Protein AF-A0A2N1N0W6-F1 (afdb_monomer_lite)

Radius of gyration: 19.85 Å; chains: 1; bounding box: 40×42×64 Å

Organism: NCBI:txid588596

pLDDT: mean 80.45, std 14.43, range [32.88, 96.75]

Structure (mmCIF, N/CA/C/O backbone):
data_AF-A0A2N1N0W6-F1
#
_entry.id   AF-A0A2N1N0W6-F1
#
loop_
_atom_site.group_PDB
_atom_site.id
_atom_site.type_symbol
_atom_site.label_atom_id
_atom_site.label_alt_id
_atom_site.label_comp_id
_atom_site.label_asym_id
_atom_site.label_entity_id
_atom_site.label_seq_id
_atom_site.pdbx_PDB_ins_code
_atom_site.Cartn_x
_atom_site.Cartn_y
_atom_site.Cartn_z
_atom_site.occupancy
_atom_site.B_iso_or_equiv
_atom_site.auth_seq_id
_atom_site.auth_comp_id
_atom_site.auth_asym_id
_atom_site.auth_atom_id
_atom_site.pdbx_PDB_model_num
ATOM 1 N N . MET A 1 1 ? -9.346 -21.758 -44.442 1.00 39.19 1 MET A N 1
ATOM 2 C CA . MET A 1 1 ? -9.608 -22.822 -43.451 1.00 39.19 1 MET A CA 1
ATOM 3 C C . MET A 1 1 ? -9.837 -22.126 -42.113 1.00 39.19 1 MET A C 1
ATOM 5 O O . MET A 1 1 ? -8.904 -21.460 -41.673 1.00 39.19 1 MET A O 1
ATOM 9 N N . PRO A 1 2 ? -11.051 -22.112 -41.534 1.00 54.34 2 PRO A N 1
ATOM 10 C CA . PRO A 1 2 ? -11.282 -21.396 -40.286 1.00 54.34 2 PRO A CA 1
ATOM 11 C C . PRO A 1 2 ? -10.661 -22.195 -39.141 1.00 54.34 2 PRO A C 1
ATOM 13 O O . PRO A 1 2 ? -10.870 -23.399 -39.038 1.00 54.34 2 PRO A O 1
ATOM 16 N N . ILE A 1 3 ? -9.868 -21.525 -38.313 1.00 55.53 3 ILE A N 1
ATOM 17 C CA . ILE A 1 3 ? -9.318 -22.088 -37.082 1.00 55.53 3 ILE A CA 1
ATOM 18 C C . ILE A 1 3 ? -10.501 -22.264 -36.125 1.00 55.53 3 ILE A C 1
ATOM 20 O O . ILE A 1 3 ? -11.035 -21.275 -35.615 1.00 55.53 3 ILE A O 1
ATOM 24 N N . GLU A 1 4 ? -10.947 -23.503 -35.921 1.00 60.06 4 GLU A N 1
ATOM 25 C CA . GLU A 1 4 ? -11.900 -23.837 -34.863 1.00 60.06 4 GLU A CA 1
ATOM 26 C C . GLU A 1 4 ? -11.292 -23.403 -33.524 1.00 60.06 4 GLU A C 1
ATOM 28 O O . GLU A 1 4 ? -10.304 -23.963 -33.046 1.00 60.06 4 GLU A O 1
ATOM 33 N N . HIS A 1 5 ? -11.836 -22.337 -32.938 1.00 65.62 5 HIS A N 1
ATOM 34 C CA . HIS A 1 5 ? -11.434 -21.896 -31.612 1.00 65.62 5 HIS A CA 1
ATOM 35 C C . HIS A 1 5 ? -11.936 -22.940 -30.617 1.00 65.62 5 HIS A C 1
ATOM 37 O O . HIS A 1 5 ? -13.136 -23.193 -30.546 1.00 65.62 5 HIS A O 1
ATOM 43 N N . ASN A 1 6 ? -11.018 -23.557 -29.868 1.00 83.56 6 ASN A N 1
ATOM 44 C CA . ASN A 1 6 ? -11.335 -24.559 -28.855 1.00 83.56 6 ASN A CA 1
ATOM 45 C C . ASN A 1 6 ? -12.448 -24.025 -27.919 1.00 83.56 6 ASN A C 1
ATOM 47 O O . ASN A 1 6 ? -12.192 -23.073 -27.172 1.00 83.56 6 ASN A O 1
ATOM 51 N N . PRO A 1 7 ? -13.661 -24.614 -27.923 1.00 84.25 7 PRO A N 1
ATOM 52 C CA . PRO A 1 7 ? -14.797 -24.102 -27.154 1.00 84.25 7 PRO A CA 1
ATOM 53 C C . PRO A 1 7 ? -14.517 -24.001 -25.651 1.00 84.25 7 PRO A C 1
ATOM 55 O O . PRO A 1 7 ? -15.026 -23.101 -24.988 1.00 84.25 7 PRO A O 1
ATOM 58 N N . ILE A 1 8 ? -13.654 -24.871 -25.113 1.00 86.69 8 ILE A N 1
ATOM 59 C CA . ILE A 1 8 ? -13.237 -24.845 -23.704 1.00 86.69 8 ILE A CA 1
ATOM 60 C C . ILE A 1 8 ? -12.408 -23.591 -23.415 1.00 86.69 8 ILE A C 1
ATOM 62 O O . ILE A 1 8 ? -12.629 -22.930 -22.401 1.00 86.69 8 ILE A O 1
ATOM 66 N N . LEU A 1 9 ? -11.481 -23.232 -24.309 1.00 85.94 9 LEU A N 1
ATOM 67 C CA . LEU A 1 9 ? -10.688 -22.008 -24.162 1.00 85.94 9 LEU A CA 1
ATOM 68 C C . LEU A 1 9 ? -11.567 -20.760 -24.263 1.00 85.94 9 LEU A C 1
ATOM 70 O O . LEU A 1 9 ? -11.357 -19.809 -23.514 1.00 85.94 9 LEU A O 1
ATOM 74 N N . MET A 1 10 ? -12.578 -20.783 -25.133 1.00 89.12 10 MET A N 1
ATOM 75 C CA . MET A 1 10 ? -13.545 -19.693 -25.249 1.00 89.12 10 MET A CA 1
ATOM 76 C C . MET A 1 10 ? -14.379 -19.536 -23.969 1.00 89.12 10 MET A C 1
ATOM 78 O O . MET A 1 10 ? -14.466 -18.435 -23.429 1.00 89.12 10 MET A O 1
ATOM 82 N N . ILE A 1 11 ? -14.941 -20.629 -23.443 1.00 90.12 11 ILE A N 1
ATOM 83 C CA . ILE A 1 11 ? -15.712 -20.617 -22.188 1.00 90.12 11 ILE A CA 1
ATOM 84 C C . ILE A 1 11 ? -14.843 -20.130 -21.026 1.00 90.12 11 ILE A C 1
ATOM 86 O O . ILE A 1 11 ? -15.290 -19.297 -20.237 1.00 90.12 11 ILE A O 1
ATOM 90 N N . LYS A 1 12 ? -13.595 -20.607 -20.939 1.00 87.69 12 LYS A N 1
ATOM 91 C CA . LYS A 1 12 ? -12.638 -20.145 -19.931 1.00 87.69 12 LYS A CA 1
ATOM 92 C C . LYS A 1 12 ? -12.400 -18.638 -20.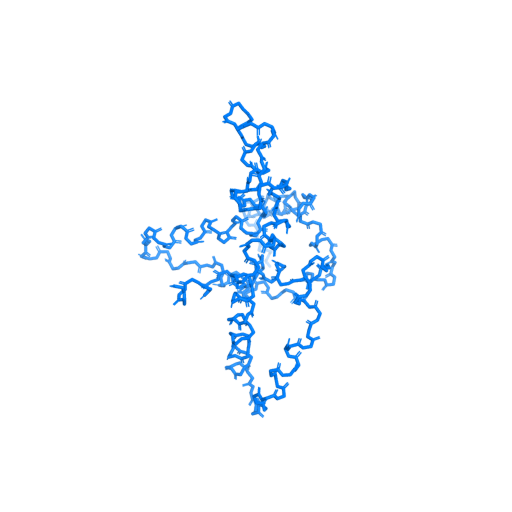045 1.00 87.69 12 LYS A C 1
ATOM 94 O O . LYS A 1 12 ? -12.538 -17.942 -19.049 1.00 87.69 12 LYS A O 1
ATOM 99 N N . GLY A 1 13 ? -12.129 -18.130 -21.248 1.00 85.94 13 GLY A N 1
ATOM 100 C CA . GLY A 1 13 ? -11.916 -16.698 -21.471 1.00 85.94 13 GLY A CA 1
ATOM 101 C C . GLY A 1 13 ? -13.120 -15.840 -21.071 1.00 85.94 13 GLY A C 1
ATOM 102 O O . GLY A 1 13 ? -12.945 -14.793 -20.455 1.00 85.94 13 GLY A O 1
ATOM 103 N N . ILE A 1 14 ? -14.343 -16.308 -21.347 1.00 89.38 14 ILE A N 1
ATOM 104 C CA . ILE A 1 14 ? -15.573 -15.630 -20.907 1.00 89.38 14 ILE A CA 1
ATOM 105 C C . ILE A 1 14 ? -15.656 -15.599 -19.376 1.00 89.38 14 ILE A C 1
ATOM 107 O O . ILE A 1 14 ? -15.970 -14.558 -18.802 1.00 89.38 14 ILE A O 1
ATOM 111 N N . LYS A 1 15 ? -15.363 -16.718 -18.704 1.00 89.50 15 LYS A N 1
ATOM 112 C CA . LYS A 1 15 ? -15.387 -16.790 -17.237 1.00 89.50 15 LYS A CA 1
ATOM 113 C C . LYS A 1 15 ? -14.320 -15.920 -16.584 1.00 89.50 15 LYS A C 1
ATOM 115 O O . LYS A 1 15 ? -14.630 -15.224 -15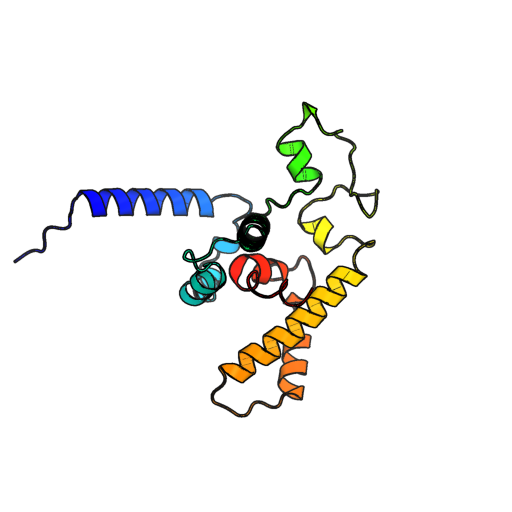.621 1.00 89.50 15 LYS A O 1
ATOM 120 N N . ASP A 1 16 ? -13.113 -15.910 -17.136 1.00 80.81 16 ASP A N 1
ATOM 121 C CA . ASP A 1 16 ? -12.026 -15.057 -16.660 1.00 80.81 16 ASP A CA 1
ATOM 122 C C . ASP A 1 16 ? -12.402 -13.570 -16.810 1.00 80.81 16 ASP A C 1
ATOM 124 O O . ASP A 1 16 ? -12.198 -12.787 -15.884 1.00 80.81 16 ASP A O 1
ATOM 128 N N . ALA A 1 17 ? -13.027 -13.181 -17.929 1.00 81.62 17 ALA A N 1
ATOM 129 C CA . ALA A 1 17 ? -13.499 -11.812 -18.144 1.00 81.62 17 ALA A CA 1
ATOM 130 C C . ALA A 1 17 ? -14.600 -11.400 -17.151 1.00 81.62 17 ALA A C 1
ATOM 132 O O . ALA A 1 17 ? -14.512 -10.319 -16.572 1.00 81.62 17 ALA A O 1
ATOM 133 N N . GLN A 1 18 ? -15.587 -12.272 -16.906 1.00 86.62 18 GLN A N 1
ATOM 134 C CA . GLN A 1 18 ? -16.640 -12.041 -15.904 1.00 86.62 18 GLN A CA 1
ATOM 135 C C . GLN A 1 18 ? -16.048 -11.834 -14.506 1.00 86.62 18 GLN A C 1
ATOM 137 O O . GLN A 1 18 ? -16.396 -10.882 -13.813 1.00 86.62 18 GLN A O 1
ATOM 142 N N . PHE A 1 19 ? -15.099 -12.685 -14.111 1.00 84.88 19 PHE A N 1
ATOM 143 C CA . PHE A 1 19 ? -14.432 -12.567 -12.817 1.00 84.88 19 PHE A CA 1
ATOM 144 C C . PHE A 1 19 ? -13.645 -11.256 -12.681 1.00 84.88 19 PHE A C 1
ATOM 146 O O . PHE A 1 19 ? -13.693 -10.604 -11.637 1.00 84.88 19 PHE A O 1
ATOM 153 N N . ILE A 1 20 ? -12.922 -10.853 -13.731 1.00 80.31 20 ILE A N 1
ATOM 154 C CA . ILE A 1 20 ? -12.185 -9.584 -13.743 1.00 80.31 20 ILE A CA 1
ATOM 155 C C . ILE A 1 20 ? -13.151 -8.405 -13.611 1.00 80.31 20 ILE A C 1
ATOM 157 O O . ILE A 1 20 ? -12.882 -7.495 -12.829 1.00 80.31 20 ILE A O 1
ATOM 161 N N . GLU A 1 21 ? -14.273 -8.422 -14.329 1.00 83.19 21 GLU A N 1
ATOM 162 C CA . GLU A 1 21 ? -15.295 -7.377 -14.242 1.00 83.19 21 GLU A CA 1
ATOM 163 C C . GLU A 1 21 ? -15.870 -7.271 -12.823 1.00 83.19 21 GLU A C 1
ATOM 165 O O . GLU A 1 21 ? -15.841 -6.192 -12.227 1.00 83.19 21 GLU A O 1
ATOM 170 N N . GLU A 1 22 ? -16.293 -8.390 -12.233 1.00 87.31 22 GLU A N 1
ATOM 171 C CA . GLU A 1 22 ? -16.782 -8.435 -10.850 1.00 87.31 22 GLU A CA 1
ATOM 172 C C . GLU A 1 22 ? -15.742 -7.901 -9.859 1.00 87.31 22 GLU A C 1
ATOM 174 O O . GLU A 1 22 ? -16.069 -7.102 -8.976 1.00 87.31 22 GLU A O 1
ATOM 179 N N . PHE A 1 23 ? -14.474 -8.291 -10.022 1.00 81.81 23 PHE A N 1
ATOM 180 C CA . PHE A 1 23 ? -13.382 -7.795 -9.194 1.00 81.81 23 PHE A CA 1
ATOM 181 C C . PHE A 1 23 ? -13.198 -6.279 -9.343 1.00 81.81 23 PHE A C 1
ATOM 183 O O . PHE A 1 23 ? -13.114 -5.577 -8.333 1.00 81.81 23 PHE A O 1
ATOM 190 N N . LEU A 1 24 ? -13.147 -5.750 -10.567 1.00 81.00 24 LEU A N 1
ATOM 191 C CA . LEU A 1 24 ? -12.974 -4.315 -10.830 1.00 81.00 24 LEU A CA 1
ATOM 192 C C . LEU A 1 24 ? -14.155 -3.474 -10.320 1.00 81.00 24 LEU A C 1
ATOM 194 O O . LEU A 1 24 ? -13.966 -2.321 -9.932 1.00 81.00 24 LEU A O 1
ATOM 198 N N . MET A 1 25 ? -15.356 -4.052 -10.257 1.00 85.81 25 MET A N 1
ATOM 199 C CA . MET A 1 25 ? -16.563 -3.372 -9.779 1.00 85.81 25 MET A CA 1
ATOM 200 C C . MET A 1 25 ? -16.617 -3.172 -8.258 1.00 85.81 25 MET A C 1
ATOM 202 O O . MET A 1 25 ? -17.404 -2.353 -7.771 1.00 85.81 25 MET A O 1
ATOM 206 N N . LEU A 1 26 ? -15.759 -3.848 -7.490 1.00 84.88 26 LEU A N 1
ATOM 207 C CA . LEU A 1 26 ? -15.677 -3.670 -6.039 1.00 84.88 26 LEU A CA 1
ATOM 208 C C . 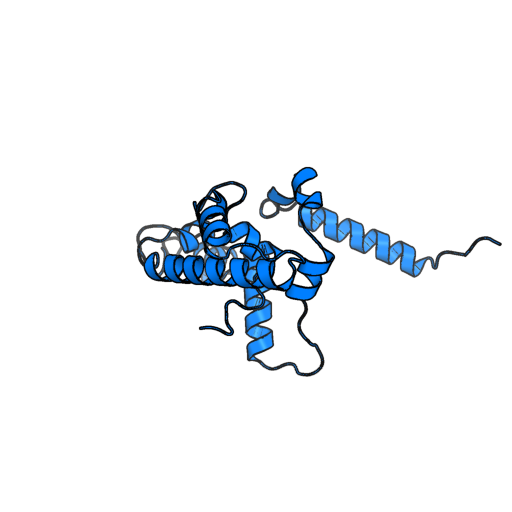LEU A 1 26 ? -15.316 -2.221 -5.682 1.00 84.88 26 LEU A C 1
ATOM 210 O O . LEU A 1 26 ? -14.446 -1.620 -6.301 1.00 84.88 26 LEU A O 1
ATOM 214 N N . HIS A 1 27 ? -15.932 -1.662 -4.634 1.00 84.19 27 HIS A N 1
ATOM 215 C CA . HIS A 1 27 ? -15.715 -0.255 -4.256 1.00 84.19 27 HIS A CA 1
ATOM 216 C C . HIS A 1 27 ? -14.232 0.084 -4.022 1.00 84.19 27 HIS A C 1
ATOM 218 O O . HIS A 1 27 ? -13.750 1.114 -4.477 1.00 84.19 27 HIS A O 1
ATOM 224 N N . ARG A 1 28 ? -13.469 -0.836 -3.418 1.00 79.06 28 ARG A N 1
ATOM 225 C CA . ARG A 1 28 ? -12.014 -0.691 -3.215 1.00 79.06 28 ARG A CA 1
ATOM 226 C C . ARG A 1 28 ? -11.195 -0.534 -4.507 1.00 79.06 28 ARG A C 1
ATOM 228 O O . ARG A 1 28 ? -10.060 -0.072 -4.446 1.00 79.06 28 ARG A O 1
ATOM 235 N N . ASN A 1 29 ? -11.762 -0.940 -5.642 1.00 80.31 29 ASN A N 1
ATOM 236 C CA . ASN A 1 29 ? -11.154 -0.952 -6.969 1.00 80.31 29 ASN A CA 1
ATOM 237 C C . ASN A 1 29 ? -11.680 0.189 -7.854 1.00 80.31 29 ASN A C 1
ATOM 239 O O . ASN A 1 29 ? -11.371 0.239 -9.040 1.00 80.31 29 ASN A O 1
ATOM 243 N N . GLU A 1 30 ? -12.421 1.139 -7.278 1.00 82.25 30 GLU A N 1
ATOM 244 C CA . GLU A 1 30 ? -12.980 2.299 -7.974 1.00 82.25 30 GLU A CA 1
ATOM 245 C C . GLU A 1 30 ? -11.963 3.075 -8.812 1.00 82.25 30 GLU A C 1
ATOM 247 O O . GLU A 1 30 ? -12.282 3.528 -9.909 1.00 82.25 30 GLU A O 1
ATOM 252 N N . VAL A 1 31 ? -10.725 3.166 -8.331 1.00 76.31 31 VAL A N 1
ATOM 253 C CA . VAL A 1 31 ? -9.622 3.832 -9.030 1.00 76.31 31 VAL A CA 1
ATOM 254 C C . VAL A 1 31 ? -9.376 3.240 -10.429 1.00 76.31 31 VAL A C 1
ATOM 256 O O . VAL A 1 31 ? -9.040 3.964 -11.361 1.00 76.31 31 VAL A O 1
ATOM 259 N N . TYR A 1 32 ? -9.638 1.943 -10.622 1.00 76.19 32 TYR A N 1
ATOM 260 C CA . TYR A 1 32 ? -9.478 1.251 -11.903 1.00 76.19 32 TYR A CA 1
ATOM 261 C C . TYR A 1 32 ? -10.649 1.462 -12.870 1.00 76.19 32 TYR A C 1
ATOM 263 O O . TYR A 1 32 ? -10.556 1.052 -14.023 1.00 76.19 32 TYR A O 1
ATOM 271 N N . ARG A 1 33 ? -11.735 2.125 -12.449 1.00 79.06 33 ARG A N 1
ATOM 272 C CA . ARG A 1 33 ? -12.833 2.507 -13.357 1.00 79.06 33 ARG A CA 1
ATOM 273 C C . ARG A 1 33 ? -12.441 3.632 -14.317 1.00 79.06 33 ARG A C 1
ATOM 275 O O . ARG A 1 33 ? -13.156 3.903 -15.276 1.00 79.06 33 ARG A O 1
ATOM 282 N N . GLN A 1 34 ? -11.313 4.293 -14.069 1.00 79.50 34 GLN A N 1
ATOM 283 C CA . GLN A 1 34 ? -10.810 5.382 -14.894 1.00 79.50 34 GLN A CA 1
ATOM 284 C C . GLN A 1 34 ? -10.000 4.817 -16.065 1.00 79.50 34 GLN A C 1
ATOM 286 O O . GLN A 1 34 ? -8.890 4.311 -15.892 1.00 79.50 34 GLN A O 1
ATOM 291 N N . SER A 1 35 ? -10.550 4.918 -17.277 1.00 74.81 35 SER A N 1
ATOM 292 C CA . SER A 1 35 ? -9.931 4.376 -18.493 1.00 74.81 35 SER A CA 1
ATOM 293 C C . SER A 1 35 ? -8.536 4.938 -18.758 1.00 74.81 35 SER A C 1
ATOM 295 O O . SER A 1 35 ? -7.655 4.205 -19.200 1.00 74.81 35 SER A O 1
ATOM 297 N N . ASP A 1 36 ? -8.314 6.219 -18.461 1.00 77.94 36 ASP A N 1
ATOM 298 C CA . ASP A 1 36 ? -7.016 6.864 -18.668 1.00 77.94 36 ASP A CA 1
ATOM 299 C C . ASP A 1 36 ? -5.949 6.280 -17.743 1.00 77.94 36 ASP A C 1
ATOM 301 O O . ASP A 1 36 ? -4.823 6.033 -18.172 1.00 77.94 36 ASP A O 1
ATOM 305 N N . LEU A 1 37 ? -6.320 5.945 -16.507 1.00 73.75 37 LEU A N 1
ATOM 306 C CA . LEU A 1 37 ? -5.415 5.317 -15.556 1.00 73.75 37 LEU A CA 1
ATOM 307 C C . LEU A 1 37 ? -5.022 3.903 -15.986 1.00 73.75 37 LEU A C 1
ATOM 309 O O . LEU A 1 37 ? -3.844 3.552 -15.935 1.00 73.75 37 LEU A O 1
ATOM 313 N N . LEU A 1 38 ? -5.981 3.102 -16.463 1.00 72.81 38 LEU A N 1
ATOM 314 C CA . LEU A 1 38 ? -5.709 1.748 -16.961 1.00 72.81 38 LEU A CA 1
ATOM 315 C C . LEU A 1 38 ? -4.679 1.737 -18.099 1.00 72.81 38 LEU A C 1
ATOM 317 O O . LEU A 1 38 ? -3.949 0.757 -18.246 1.00 72.81 38 LEU A O 1
ATOM 321 N N . ARG A 1 39 ? -4.609 2.823 -18.882 1.00 75.19 39 ARG A N 1
ATOM 322 C CA . ARG A 1 39 ? -3.638 3.001 -19.974 1.00 75.19 39 ARG A CA 1
ATOM 323 C C . ARG A 1 39 ? -2.249 3.410 -19.486 1.00 75.19 39 ARG A C 1
ATOM 325 O O . ARG A 1 39 ? -1.281 3.170 -20.201 1.00 75.19 39 ARG A O 1
ATOM 332 N N . LEU A 1 40 ? -2.146 4.017 -18.302 1.00 73.62 40 LEU A N 1
ATOM 333 C CA . LEU A 1 40 ? -0.870 4.388 -17.681 1.00 73.62 40 LEU A CA 1
ATOM 334 C C . LEU A 1 40 ? -0.197 3.206 -16.970 1.00 73.62 40 LEU A C 1
ATOM 336 O O . LEU A 1 40 ? 1.013 3.223 -16.750 1.00 73.62 40 LEU A O 1
ATOM 340 N N . ILE A 1 41 ? -0.966 2.179 -16.601 1.00 73.19 41 ILE A N 1
ATOM 341 C CA . ILE A 1 41 ? -0.438 0.982 -15.946 1.00 73.19 41 ILE A CA 1
ATOM 342 C C . ILE A 1 41 ? 0.205 0.071 -16.995 1.00 73.19 41 ILE A C 1
ATOM 344 O O . ILE A 1 41 ? -0.470 -0.504 -17.849 1.00 73.19 41 ILE A O 1
ATOM 348 N N . ASP A 1 42 ? 1.519 -0.134 -16.889 1.00 75.06 42 ASP A N 1
ATOM 349 C CA . ASP A 1 42 ? 2.184 -1.218 -17.611 1.00 75.06 42 ASP A CA 1
ATOM 350 C C . ASP A 1 42 ? 1.871 -2.558 -16.929 1.00 75.06 42 ASP A C 1
ATOM 352 O O . ASP A 1 42 ? 2.576 -3.015 -16.026 1.00 75.06 42 ASP A O 1
ATOM 356 N N . TRP A 1 43 ? 0.803 -3.209 -17.391 1.00 73.44 43 TRP A N 1
ATOM 357 C CA . TRP A 1 43 ? 0.345 -4.503 -16.877 1.00 73.44 43 TRP A CA 1
ATOM 358 C C . TRP A 1 43 ? 1.394 -5.609 -16.981 1.00 73.44 43 TRP A C 1
ATOM 360 O O . TRP A 1 43 ? 1.429 -6.511 -16.143 1.00 73.44 43 TRP A O 1
ATOM 370 N N . LYS A 1 44 ? 2.279 -5.547 -17.982 1.00 69.88 44 LYS A N 1
ATOM 371 C CA . LYS A 1 44 ? 3.333 -6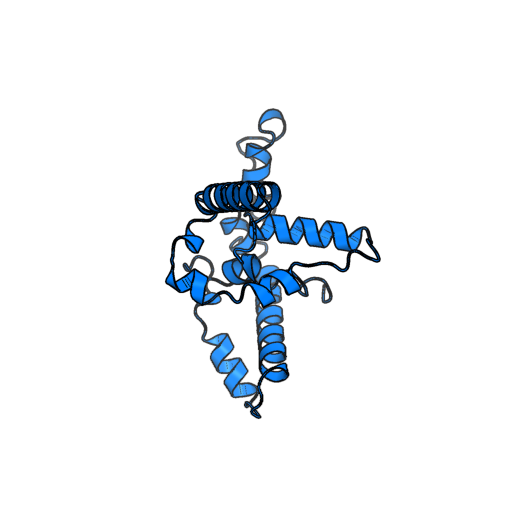.547 -18.172 1.00 69.88 44 LYS A CA 1
ATOM 372 C C . LYS A 1 44 ? 4.408 -6.396 -17.100 1.00 69.88 44 LYS A C 1
ATOM 374 O O . LYS A 1 44 ? 4.888 -7.405 -16.578 1.00 69.88 44 LYS A O 1
ATOM 379 N N . ILE A 1 45 ? 4.780 -5.163 -16.762 1.00 69.12 45 ILE A N 1
ATOM 380 C CA . ILE A 1 45 ? 5.698 -4.865 -15.657 1.00 69.12 45 ILE A CA 1
ATOM 381 C C . ILE A 1 45 ? 5.027 -5.163 -14.313 1.00 69.12 45 ILE A C 1
ATOM 383 O O . ILE A 1 45 ? 5.624 -5.868 -13.500 1.00 69.12 45 ILE A O 1
ATOM 387 N N . SER A 1 46 ? 3.784 -4.723 -14.101 1.00 68.19 46 SER A N 1
ATOM 388 C CA . SER A 1 46 ? 3.012 -5.014 -12.886 1.00 68.19 46 SER A CA 1
ATOM 389 C C . SER A 1 46 ? 2.902 -6.514 -12.620 1.00 68.19 46 SER A C 1
ATOM 391 O O . SER A 1 46 ? 3.151 -6.953 -11.498 1.00 68.19 46 SER A O 1
ATOM 393 N N . LEU A 1 47 ? 2.602 -7.327 -13.639 1.00 67.56 47 LEU A N 1
ATOM 394 C CA . LEU A 1 47 ? 2.533 -8.780 -13.483 1.00 67.56 47 LEU A CA 1
ATOM 395 C C . LEU A 1 47 ? 3.904 -9.369 -13.138 1.00 67.56 47 LEU A C 1
ATOM 397 O O . LEU A 1 47 ? 3.998 -10.172 -12.219 1.00 67.56 47 LEU A O 1
ATOM 401 N N . LYS A 1 48 ? 4.977 -8.941 -13.818 1.00 66.94 48 LYS A N 1
ATOM 402 C CA . LYS A 1 48 ? 6.344 -9.406 -13.524 1.00 66.94 48 LYS A CA 1
ATOM 403 C C . LYS A 1 48 ? 6.794 -9.071 -12.104 1.00 66.94 48 LYS A C 1
ATOM 405 O O . LYS A 1 48 ? 7.421 -9.909 -11.472 1.00 66.94 48 LYS A O 1
ATOM 410 N N . LEU A 1 49 ? 6.487 -7.871 -11.613 1.00 60.97 49 LEU A N 1
ATOM 411 C CA . LEU A 1 49 ? 6.854 -7.431 -10.262 1.00 60.97 49 LEU A CA 1
ATOM 412 C C . LEU A 1 49 ? 6.004 -8.109 -9.177 1.00 60.97 49 LEU A C 1
ATOM 414 O O . LEU A 1 49 ? 6.450 -8.236 -8.041 1.00 60.97 49 LEU A O 1
ATOM 418 N N . ASN A 1 50 ? 4.805 -8.585 -9.515 1.00 59.47 50 ASN A N 1
ATOM 419 C CA . ASN A 1 50 ? 3.965 -9.368 -8.606 1.00 59.47 50 ASN A CA 1
ATOM 420 C C . ASN A 1 50 ? 4.170 -10.889 -8.726 1.00 59.47 50 ASN A C 1
ATOM 422 O O . ASN A 1 50 ? 3.580 -11.634 -7.942 1.00 59.47 50 ASN A O 1
ATOM 426 N N . ASN A 1 51 ? 4.987 -11.353 -9.678 1.00 60.16 51 ASN A N 1
ATOM 427 C CA . ASN A 1 51 ? 5.258 -12.770 -9.886 1.00 60.16 51 ASN A CA 1
ATOM 428 C C . ASN A 1 51 ? 6.456 -13.215 -9.038 1.00 60.16 51 ASN A C 1
ATOM 430 O O . ASN A 1 51 ? 7.518 -12.594 -9.080 1.00 60.16 51 ASN A O 1
ATOM 434 N N . ILE A 1 52 ? 6.295 -14.300 -8.284 1.00 59.81 52 ILE A N 1
ATOM 435 C CA . ILE A 1 52 ? 7.389 -14.947 -7.551 1.00 59.81 52 ILE A CA 1
ATOM 436 C C . ILE A 1 52 ? 7.877 -16.144 -8.360 1.00 59.81 52 ILE A C 1
ATOM 438 O O . ILE A 1 52 ? 7.093 -16.810 -9.040 1.00 59.81 52 ILE A O 1
ATOM 442 N N . ASN A 1 53 ? 9.181 -16.409 -8.295 1.00 58.81 53 ASN A N 1
ATOM 443 C CA . ASN A 1 53 ? 9.772 -17.611 -8.865 1.00 58.81 53 ASN A CA 1
ATOM 444 C C . ASN A 1 53 ? 9.176 -18.838 -8.155 1.00 58.81 53 ASN A C 1
ATOM 446 O O . ASN A 1 53 ? 9.457 -19.082 -6.990 1.00 58.81 53 ASN A O 1
ATOM 450 N N . GLN A 1 54 ? 8.336 -19.607 -8.848 1.00 57.12 54 GLN A N 1
ATOM 451 C CA . GLN A 1 54 ? 7.634 -20.769 -8.277 1.00 57.12 54 GLN A CA 1
ATOM 452 C C . GLN A 1 54 ? 8.540 -21.994 -8.063 1.00 57.12 54 GLN A C 1
ATOM 454 O O . GLN A 1 54 ? 8.061 -23.040 -7.638 1.00 57.12 54 GLN A O 1
ATOM 459 N N . TYR A 1 55 ? 9.826 -21.883 -8.402 1.00 59.12 55 TYR A N 1
ATOM 460 C CA . TYR A 1 55 ? 10.769 -22.998 -8.395 1.00 59.12 55 TYR A CA 1
ATOM 461 C C . TYR A 1 55 ? 11.333 -23.295 -6.999 1.00 59.12 55 TYR A C 1
ATOM 463 O O . TYR A 1 55 ? 11.540 -24.461 -6.689 1.00 59.12 55 TYR A O 1
ATOM 471 N N . ASP A 1 56 ? 11.476 -22.271 -6.150 1.00 55.28 56 ASP A N 1
ATOM 472 C CA . ASP A 1 56 ? 11.929 -22.388 -4.762 1.00 55.28 56 ASP A CA 1
ATOM 473 C C . ASP A 1 56 ? 10.979 -21.567 -3.875 1.00 55.28 56 ASP A C 1
ATOM 475 O O . ASP A 1 56 ? 11.075 -20.345 -3.814 1.00 55.28 56 ASP A O 1
ATOM 479 N N . THR A 1 57 ? 9.994 -22.201 -3.234 1.00 60.47 57 THR A N 1
ATOM 480 C CA . THR A 1 57 ? 9.044 -21.493 -2.356 1.00 60.47 57 THR A CA 1
ATOM 481 C C . THR A 1 57 ? 9.552 -21.485 -0.919 1.00 60.47 57 THR A C 1
ATOM 483 O O . THR A 1 57 ? 9.273 -22.418 -0.160 1.00 60.47 57 THR A O 1
ATOM 486 N N . LEU A 1 58 ? 10.284 -20.441 -0.528 1.00 72.06 58 LEU A N 1
ATOM 487 C CA . LEU A 1 58 ? 10.598 -20.196 0.880 1.00 72.06 58 LEU A CA 1
ATOM 488 C C . LEU A 1 58 ? 9.365 -19.638 1.613 1.00 72.06 58 LEU A C 1
ATOM 490 O O . LEU A 1 58 ? 8.478 -19.023 1.010 1.00 72.06 58 LEU A O 1
ATOM 494 N N . PHE A 1 59 ? 9.279 -19.849 2.930 1.00 77.25 59 PHE A N 1
ATOM 495 C CA . PHE A 1 59 ? 8.162 -19.326 3.729 1.00 77.25 59 PHE A CA 1
ATOM 496 C C . PHE A 1 59 ? 8.104 -17.796 3.668 1.00 77.25 59 PHE A C 1
ATOM 498 O O . PHE A 1 59 ? 7.023 -17.208 3.592 1.00 77.25 59 PHE A O 1
ATOM 505 N N . GLU A 1 60 ? 9.269 -17.160 3.655 1.00 77.38 60 GLU A N 1
ATOM 506 C CA . GLU A 1 60 ? 9.462 -15.722 3.521 1.00 77.38 60 GLU A CA 1
ATOM 507 C C . GLU A 1 60 ? 8.815 -15.189 2.235 1.00 77.38 60 GLU A C 1
ATOM 509 O O . GLU A 1 60 ? 8.083 -14.196 2.281 1.00 77.38 60 GLU A O 1
ATOM 514 N N . ASP A 1 61 ? 8.990 -15.892 1.112 1.00 75.31 61 ASP A N 1
ATOM 515 C CA . ASP A 1 61 ? 8.396 -15.521 -0.177 1.00 75.31 61 ASP A CA 1
ATOM 516 C C . ASP A 1 61 ? 6.868 -15.599 -0.141 1.00 75.31 61 ASP A C 1
ATOM 518 O O . ASP A 1 61 ? 6.176 -14.718 -0.661 1.00 75.31 61 ASP A O 1
ATOM 522 N N . HIS A 1 62 ? 6.319 -16.612 0.532 1.00 78.69 62 HIS A N 1
ATOM 523 C CA . HIS A 1 62 ? 4.876 -16.733 0.726 1.00 78.69 62 HIS A CA 1
ATOM 524 C C . HIS A 1 62 ? 4.314 -15.588 1.584 1.00 78.69 62 HIS A C 1
ATOM 526 O O . HIS A 1 62 ? 3.299 -14.979 1.222 1.00 78.69 62 HIS A O 1
ATOM 532 N N . TYR A 1 63 ? 4.960 -15.259 2.709 1.00 81.31 63 TYR A N 1
ATOM 533 C CA . TYR A 1 63 ? 4.528 -14.143 3.557 1.00 81.31 63 TYR A CA 1
ATOM 534 C C . TYR A 1 63 ? 4.562 -12.823 2.805 1.00 81.31 63 TYR A C 1
ATOM 536 O O . TYR A 1 63 ? 3.589 -12.059 2.864 1.00 81.31 63 TYR A O 1
ATOM 544 N N . LEU A 1 64 ? 5.644 -12.600 2.060 1.00 77.88 64 LEU A N 1
ATOM 545 C CA . LEU A 1 64 ? 5.811 -11.444 1.206 1.00 77.88 64 LEU A CA 1
ATOM 546 C C . LEU A 1 64 ? 4.677 -11.380 0.183 1.00 77.88 64 LEU A C 1
ATOM 548 O O . LEU A 1 64 ? 3.966 -10.380 0.149 1.00 77.88 64 LEU A O 1
ATOM 552 N N . GLN A 1 65 ? 4.401 -12.454 -0.558 1.00 78.38 65 GLN A N 1
ATOM 553 C CA . GLN A 1 65 ? 3.302 -12.475 -1.527 1.00 78.38 65 GLN A CA 1
ATOM 554 C C . GLN A 1 65 ? 1.947 -12.167 -0.898 1.00 78.38 65 GLN A C 1
ATOM 556 O O . GLN A 1 65 ? 1.189 -11.345 -1.420 1.00 78.38 65 GLN A O 1
ATOM 561 N N . SER A 1 66 ? 1.640 -12.796 0.238 1.00 82.75 66 SER A N 1
ATOM 562 C CA . SER A 1 66 ? 0.379 -12.547 0.935 1.00 82.75 66 SER A CA 1
ATOM 563 C C . SER A 1 66 ? 0.282 -11.080 1.364 1.00 82.75 66 SER A C 1
ATOM 565 O O . SER A 1 66 ? -0.781 -10.474 1.237 1.00 82.75 66 SER A O 1
ATOM 567 N N . PHE A 1 67 ? 1.385 -10.483 1.824 1.00 84.06 67 PHE A N 1
ATOM 568 C CA . PHE A 1 67 ? 1.434 -9.067 2.175 1.00 84.06 67 PHE A CA 1
ATOM 569 C C . PHE A 1 67 ? 1.184 -8.166 0.958 1.00 84.06 67 PHE A C 1
ATOM 571 O O . PHE A 1 67 ? 0.357 -7.257 1.043 1.00 84.06 67 PHE A O 1
ATOM 578 N N . ARG A 1 68 ? 1.800 -8.461 -0.195 1.00 78.25 68 ARG A N 1
ATOM 579 C CA . ARG A 1 68 ? 1.584 -7.719 -1.453 1.00 78.25 68 ARG A CA 1
ATOM 580 C C . ARG A 1 68 ? 0.120 -7.752 -1.890 1.00 78.25 68 ARG A C 1
ATOM 582 O O . ARG A 1 68 ? -0.467 -6.706 -2.155 1.00 78.25 68 ARG A O 1
ATOM 589 N N . ILE A 1 69 ? -0.487 -8.940 -1.903 1.00 79.38 69 ILE A N 1
ATOM 590 C CA . ILE A 1 69 ? -1.901 -9.119 -2.268 1.00 79.38 69 ILE A CA 1
ATOM 591 C C . ILE A 1 69 ? -2.802 -8.352 -1.294 1.00 79.38 69 ILE A C 1
ATOM 593 O O . ILE A 1 69 ? -3.727 -7.658 -1.716 1.00 79.38 69 ILE A O 1
ATOM 597 N N . LYS A 1 70 ? -2.505 -8.415 0.008 1.00 86.75 70 LYS A N 1
ATOM 598 C CA . LYS A 1 70 ? -3.256 -7.680 1.032 1.00 86.75 70 LYS A CA 1
ATOM 599 C C . LYS A 1 70 ? -3.150 -6.166 0.854 1.00 86.75 70 LYS A C 1
ATOM 601 O O . LYS A 1 70 ? -4.162 -5.492 1.009 1.00 86.75 70 LYS A O 1
ATOM 606 N N . ILE A 1 71 ? -1.986 -5.626 0.489 1.00 85.38 71 ILE A N 1
ATOM 607 C CA . ILE A 1 71 ? -1.854 -4.203 0.134 1.00 85.38 71 ILE A CA 1
ATOM 608 C C . ILE A 1 71 ? -2.691 -3.880 -1.106 1.00 85.38 71 ILE A C 1
ATOM 610 O O . ILE A 1 71 ? -3.495 -2.952 -1.065 1.00 85.38 71 ILE A O 1
ATOM 614 N N . CYS A 1 72 ? -2.534 -4.659 -2.182 1.00 78.75 72 CYS A N 1
ATOM 615 C CA . CYS A 1 72 ? -3.239 -4.460 -3.451 1.00 78.75 72 CYS A CA 1
ATOM 616 C C . CYS A 1 72 ? -4.764 -4.398 -3.262 1.00 78.75 72 CYS A C 1
ATOM 618 O O . CYS A 1 72 ? -5.439 -3.556 -3.850 1.00 78.75 72 CYS A O 1
ATOM 620 N N . CYS A 1 73 ? -5.297 -5.258 -2.393 1.00 80.94 73 CYS A N 1
ATOM 621 C CA . CYS A 1 73 ? -6.731 -5.408 -2.167 1.00 80.94 73 CYS A CA 1
ATOM 622 C C . CYS A 1 73 ? -7.285 -4.626 -0.961 1.00 80.94 73 CYS A C 1
ATOM 624 O O . CYS A 1 73 ? -8.453 -4.816 -0.639 1.00 80.94 73 CYS A O 1
ATOM 626 N N . ASN A 1 74 ? -6.510 -3.766 -0.286 1.00 86.88 74 ASN A N 1
ATOM 627 C CA . ASN A 1 74 ? -6.904 -3.143 0.994 1.00 86.88 74 ASN A CA 1
ATOM 628 C C . ASN A 1 74 ? -7.288 -4.166 2.091 1.00 86.88 74 ASN A C 1
ATOM 630 O O . ASN A 1 74 ? -8.107 -3.885 2.960 1.00 86.88 74 ASN A O 1
ATOM 634 N N . GLU A 1 75 ? -6.693 -5.357 2.072 1.00 89.69 75 GLU A N 1
ATOM 635 C CA . GLU A 1 75 ? -6.998 -6.496 2.951 1.00 89.69 75 GLU A CA 1
ATOM 636 C C . GLU A 1 75 ? -5.916 -6.714 4.033 1.00 89.69 75 GLU A C 1
ATOM 638 O O . GLU A 1 75 ? -5.804 -7.803 4.616 1.00 89.69 75 GLU A O 1
ATOM 643 N N . LEU A 1 76 ? -5.100 -5.687 4.315 1.00 91.50 76 LEU A N 1
ATOM 644 C CA . LEU A 1 76 ? -4.172 -5.686 5.452 1.00 91.50 76 LEU A CA 1
ATOM 645 C C . LEU A 1 76 ? -4.920 -5.997 6.762 1.00 91.50 76 LEU A C 1
ATOM 647 O O . LEU A 1 76 ? -6.099 -5.660 6.880 1.00 91.50 76 LEU A O 1
ATOM 651 N N . PRO A 1 77 ? -4.271 -6.637 7.751 1.00 92.94 77 PRO A N 1
ATOM 652 C CA . PRO A 1 77 ? -4.898 -6.993 9.024 1.00 92.94 77 PRO A CA 1
ATOM 653 C C . PRO A 1 77 ? -5.047 -5.771 9.949 1.00 92.94 77 PRO A C 1
ATOM 655 O O . PRO A 1 77 ? -4.591 -5.791 11.086 1.00 92.94 77 PRO A O 1
ATOM 658 N N . THR A 1 78 ? -5.657 -4.697 9.450 1.00 94.75 78 THR A N 1
ATOM 659 C CA . THR A 1 78 ? -6.008 -3.520 10.245 1.00 94.75 78 THR A CA 1
ATOM 660 C C . THR A 1 78 ? -7.166 -3.844 11.185 1.00 94.75 78 THR A C 1
ATOM 662 O O . THR A 1 78 ? -7.948 -4.761 10.897 1.00 94.75 78 THR A O 1
ATOM 665 N N . CYS A 1 79 ? -7.327 -3.096 12.282 1.00 95.00 79 CYS A N 1
ATOM 666 C CA . CYS A 1 79 ? -8.434 -3.371 13.205 1.00 95.00 79 CYS A CA 1
ATOM 667 C C . CYS A 1 79 ? -9.812 -3.339 12.510 1.00 95.00 79 CYS A C 1
ATOM 669 O O . CYS A 1 79 ? -10.623 -4.232 12.748 1.00 95.00 79 CYS A O 1
ATOM 671 N N . ALA A 1 80 ? -10.043 -2.418 11.564 1.00 95.12 80 ALA A N 1
ATOM 672 C CA . ALA A 1 80 ? -11.281 -2.369 10.776 1.00 95.12 80 ALA A CA 1
ATOM 673 C C . ALA A 1 80 ? -11.537 -3.674 9.992 1.00 95.12 80 ALA A C 1
ATOM 675 O O . ALA A 1 80 ? -12.632 -4.240 10.033 1.00 95.12 80 ALA A O 1
ATOM 676 N N . ASN A 1 81 ? -10.512 -4.205 9.314 1.00 95.44 81 ASN A N 1
ATOM 677 C CA . ASN A 1 81 ? -10.632 -5.446 8.546 1.00 95.44 81 ASN A CA 1
ATOM 678 C C . ASN A 1 81 ? -10.782 -6.679 9.441 1.00 95.44 81 ASN A C 1
ATOM 680 O O . ASN A 1 81 ? -11.491 -7.622 9.086 1.00 95.44 81 ASN A O 1
ATOM 684 N N . LEU A 1 82 ? -10.118 -6.694 10.596 1.00 95.88 82 LEU A N 1
ATOM 685 C CA . LEU A 1 82 ? -10.210 -7.793 11.553 1.00 95.88 82 LEU A CA 1
ATOM 686 C C . LEU A 1 82 ? -11.609 -7.877 12.174 1.00 95.88 82 LEU A C 1
ATOM 688 O O . LEU A 1 82 ? -12.203 -8.957 12.143 1.00 95.88 82 LEU A O 1
ATOM 692 N N . LYS A 1 83 ? -12.179 -6.742 12.600 1.00 95.62 83 LYS A N 1
ATOM 693 C CA . LYS A 1 83 ? -13.573 -6.651 13.068 1.00 95.62 83 LYS A CA 1
ATOM 694 C C . LYS A 1 83 ? -14.557 -7.120 12.002 1.00 95.62 83 LYS A C 1
ATOM 696 O O . LYS A 1 83 ? -15.409 -7.955 12.275 1.00 95.62 83 LYS A O 1
ATOM 701 N N . LYS A 1 84 ? -14.376 -6.686 10.750 1.00 94.31 84 LYS A N 1
ATOM 702 C CA . LYS A 1 84 ? -15.216 -7.127 9.625 1.00 94.31 84 LYS A CA 1
ATOM 703 C C . LYS A 1 84 ? -15.171 -8.643 9.392 1.00 94.31 84 LYS A C 1
ATOM 705 O O . LYS A 1 84 ? -16.180 -9.236 9.025 1.00 94.31 84 LYS A O 1
ATOM 710 N N . ARG A 1 85 ? -14.004 -9.278 9.554 1.00 95.00 85 ARG A N 1
ATOM 711 C CA . ARG A 1 85 ? -13.823 -10.720 9.299 1.00 95.00 85 ARG A CA 1
ATOM 712 C C . ARG A 1 85 ? -14.276 -11.602 10.462 1.00 95.00 85 ARG A C 1
ATOM 714 O O . ARG A 1 85 ? -14.701 -12.732 10.221 1.00 95.00 85 ARG A O 1
ATOM 721 N N . LYS A 1 86 ? -14.103 -11.136 11.701 1.00 95.75 86 LYS A N 1
ATOM 722 C CA . LYS A 1 86 ? -14.376 -11.883 12.938 1.00 95.75 86 LYS A CA 1
ATOM 723 C C . LYS A 1 86 ? -14.927 -10.943 14.024 1.00 95.75 86 LYS A C 1
ATOM 725 O O . LYS A 1 86 ? -14.223 -10.694 15.001 1.00 95.75 86 LYS A O 1
ATOM 730 N N . PRO A 1 87 ? -16.160 -10.433 13.871 1.00 95.50 87 PRO A N 1
ATOM 731 C CA . PRO A 1 87 ? -16.737 -9.482 14.825 1.00 95.50 87 PRO A CA 1
ATOM 732 C C . PRO A 1 87 ? -16.852 -10.076 16.234 1.00 95.50 87 PRO A C 1
ATOM 734 O O . PRO A 1 87 ? -16.582 -9.389 17.206 1.00 95.50 87 PRO A O 1
ATOM 737 N N . ASP A 1 88 ? -17.108 -11.383 16.348 1.00 96.75 88 ASP A N 1
ATOM 738 C CA . ASP A 1 88 ? -17.223 -12.071 17.643 1.00 96.75 88 ASP A CA 1
ATOM 739 C C . ASP A 1 88 ? -15.909 -12.111 18.450 1.00 96.75 88 ASP A C 1
ATOM 741 O O . ASP A 1 88 ? -15.924 -12.395 19.645 1.00 96.75 88 ASP A O 1
ATOM 745 N N . LEU A 1 89 ? -14.759 -11.887 17.798 1.00 96.75 89 LEU A N 1
ATOM 746 C CA . LEU A 1 89 ? -13.434 -11.959 18.426 1.00 96.75 89 LEU A CA 1
ATOM 747 C C . LEU A 1 89 ? -12.878 -10.582 18.806 1.00 96.75 89 LEU A C 1
ATOM 749 O O . LEU A 1 89 ? -12.033 -10.491 19.696 1.00 96.75 89 LEU A O 1
ATOM 753 N N . TYR A 1 90 ? -13.294 -9.528 18.106 1.00 95.44 90 TYR A N 1
ATOM 754 C CA . TYR A 1 90 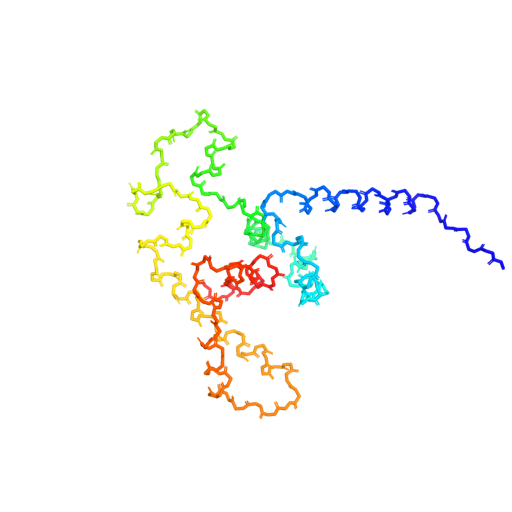? -12.687 -8.206 18.212 1.00 95.44 90 TYR A CA 1
ATOM 755 C C . TYR A 1 90 ? -13.713 -7.178 18.673 1.00 95.44 90 TYR A C 1
ATOM 757 O O . TYR A 1 90 ? -14.753 -7.018 18.047 1.00 95.44 90 TYR A O 1
ATOM 765 N N . ASP A 1 91 ? -13.366 -6.446 19.729 1.00 94.31 91 ASP A N 1
ATOM 766 C CA . ASP A 1 91 ? -14.181 -5.370 20.292 1.00 94.31 91 ASP A CA 1
ATOM 767 C C . ASP A 1 91 ? -14.512 -4.301 19.232 1.00 94.31 91 ASP A C 1
ATOM 769 O O . ASP A 1 91 ? -13.622 -3.855 18.498 1.00 94.31 91 ASP A O 1
ATOM 773 N N . GLU A 1 92 ? -15.774 -3.868 19.159 1.00 93.25 92 GLU A N 1
ATOM 774 C CA . GLU A 1 92 ? -16.219 -2.793 18.263 1.00 93.25 92 GLU A CA 1
ATOM 775 C C . GLU A 1 92 ? -15.450 -1.490 18.516 1.00 93.25 92 GLU A C 1
ATOM 777 O O . GLU A 1 92 ? -15.067 -0.790 17.563 1.00 93.25 92 GLU A O 1
ATOM 782 N N . ASP A 1 93 ? -15.120 -1.226 19.782 1.00 94.50 93 ASP A N 1
ATOM 783 C CA . ASP A 1 93 ? -14.374 -0.052 20.219 1.00 94.50 93 ASP A CA 1
ATOM 784 C C . ASP A 1 93 ? -12.866 -0.173 19.988 1.00 94.50 93 ASP A C 1
ATOM 786 O O . ASP A 1 93 ? -12.132 0.797 20.214 1.00 94.50 93 ASP A O 1
ATOM 790 N N . TRP A 1 94 ? -12.375 -1.307 19.469 1.00 95.06 94 TRP A N 1
ATOM 791 C CA . TRP A 1 94 ? -10.955 -1.484 19.187 1.00 95.06 94 TRP A CA 1
ATOM 792 C C . TRP A 1 94 ? -10.445 -0.436 18.187 1.00 95.06 94 TRP A C 1
ATOM 794 O O . TRP A 1 94 ? -10.811 -0.404 17.003 1.00 95.06 94 TRP A O 1
ATOM 804 N N . LYS A 1 95 ? -9.567 0.433 18.695 1.00 95.50 95 LYS A N 1
ATOM 805 C CA . LYS A 1 95 ? -8.876 1.491 17.952 1.00 95.50 95 LYS A CA 1
ATOM 806 C C . LYS A 1 95 ? -7.495 1.041 17.484 1.00 95.50 95 LYS A C 1
ATOM 808 O O . LYS A 1 95 ? -6.978 -0.004 17.877 1.00 95.50 95 LYS A O 1
ATOM 813 N N . CYS A 1 96 ? -6.870 1.883 16.673 1.00 95.88 96 CYS A N 1
ATOM 814 C CA . CYS A 1 96 ? -5.537 1.680 16.137 1.00 95.88 96 CYS A CA 1
ATOM 815 C C . CYS A 1 96 ? -4.514 1.271 17.194 1.00 95.88 96 CYS A C 1
ATOM 817 O O . CYS A 1 96 ? -4.393 1.892 18.253 1.00 95.88 96 CYS A O 1
ATOM 819 N N . ASN A 1 97 ? -3.724 0.245 16.872 1.00 92.62 97 ASN A N 1
ATOM 820 C CA . ASN A 1 97 ? -2.728 -0.305 17.786 1.00 92.62 97 ASN A CA 1
ATOM 821 C C . ASN A 1 97 ? -1.604 0.670 18.130 1.00 92.62 97 ASN A C 1
ATOM 823 O O . ASN A 1 97 ? -0.975 0.511 19.175 1.00 92.62 97 ASN A O 1
ATOM 827 N N . PHE A 1 98 ? -1.398 1.687 17.297 1.00 94.75 98 PHE A N 1
ATOM 828 C CA . PHE A 1 98 ? -0.357 2.685 17.482 1.00 94.75 98 PHE A CA 1
ATOM 829 C C . PHE A 1 98 ? -0.887 3.942 18.175 1.00 94.75 98 PHE A C 1
ATOM 831 O O . PHE A 1 98 ? -0.399 4.296 19.246 1.00 94.75 98 PHE A O 1
ATOM 838 N N . CYS A 1 99 ? -1.884 4.625 17.596 1.00 95.81 99 CYS A N 1
ATOM 839 C CA . CYS A 1 99 ? -2.366 5.894 18.152 1.00 95.81 99 CYS A CA 1
ATOM 840 C C . CYS A 1 99 ? -3.393 5.739 19.274 1.00 95.81 99 CYS A C 1
ATOM 842 O O . CYS A 1 99 ? -3.499 6.652 20.084 1.00 95.81 99 CYS A O 1
ATOM 844 N N . LYS A 1 100 ? -4.124 4.616 19.331 1.00 95.31 100 LYS A N 1
ATOM 845 C CA . LYS A 1 100 ? -5.214 4.352 20.291 1.00 95.31 100 LYS A CA 1
ATOM 846 C C . LYS A 1 100 ? -6.364 5.376 20.269 1.00 95.31 100 LYS A C 1
ATOM 848 O O . LYS A 1 100 ? -7.184 5.369 21.175 1.00 95.31 100 LYS A O 1
ATOM 853 N N . ILE A 1 101 ? -6.433 6.231 19.247 1.00 94.56 101 ILE A N 1
ATOM 854 C CA . ILE A 1 101 ? -7.418 7.319 19.135 1.00 94.56 101 ILE A CA 1
ATOM 855 C C . ILE A 1 101 ? -8.459 6.978 18.065 1.00 94.56 101 ILE A C 1
ATOM 857 O O . ILE A 1 101 ? -9.645 6.858 18.357 1.00 94.56 101 ILE A O 1
ATOM 861 N N . GLU A 1 102 ? -8.009 6.787 16.827 1.00 94.62 102 GLU A N 1
ATOM 862 C CA . GLU A 1 102 ? -8.873 6.534 15.672 1.00 94.62 102 GLU A CA 1
ATOM 863 C C . GLU A 1 102 ? -8.950 5.040 15.344 1.00 94.62 102 GLU A C 1
ATOM 865 O O . GLU A 1 102 ? -8.106 4.243 15.762 1.00 94.62 102 GLU A O 1
ATOM 870 N N . GLU A 1 103 ? -9.957 4.647 14.568 1.00 95.12 103 GLU A N 1
ATOM 871 C CA . GLU A 1 103 ? -10.008 3.314 13.974 1.00 95.12 103 GLU A CA 1
ATOM 872 C C . GLU A 1 103 ? -8.885 3.139 12.938 1.00 95.12 103 GLU A C 1
ATOM 874 O O . GLU A 1 103 ? -8.669 3.985 12.072 1.00 95.12 103 GLU A O 1
ATOM 879 N N . GLU A 1 104 ? -8.166 2.018 13.004 1.00 95.75 104 GLU A N 1
ATOM 880 C CA . GLU A 1 104 ? -7.173 1.657 11.995 1.00 95.75 104 GLU A CA 1
ATOM 881 C C . GLU A 1 104 ? -7.871 1.123 10.744 1.00 95.75 104 GLU A C 1
ATOM 883 O O . GLU A 1 104 ? -8.152 -0.070 10.588 1.00 95.75 104 GLU A O 1
ATOM 888 N N . THR A 1 105 ? -8.152 2.043 9.833 1.00 93.44 105 THR A N 1
ATOM 889 C CA . THR A 1 105 ? -8.464 1.747 8.436 1.00 93.44 105 THR A CA 1
ATOM 890 C C . THR A 1 105 ? -7.172 1.622 7.622 1.00 93.44 105 THR A C 1
ATOM 892 O O . THR A 1 105 ? -6.082 1.943 8.101 1.00 93.44 105 THR A O 1
ATOM 895 N N . PHE A 1 106 ? -7.278 1.170 6.369 1.00 89.69 106 PHE A N 1
ATOM 896 C CA . PHE A 1 106 ? -6.135 1.167 5.449 1.00 89.69 106 PHE A CA 1
ATOM 897 C C . PHE A 1 106 ? -5.536 2.574 5.286 1.00 89.69 106 PHE A C 1
ATOM 899 O O . PHE A 1 106 ? -4.320 2.729 5.309 1.00 89.69 106 PHE A O 1
ATOM 906 N N . ASP A 1 107 ? -6.375 3.606 5.196 1.00 89.25 107 ASP A N 1
ATOM 907 C CA . ASP A 1 107 ? -5.914 4.988 5.038 1.00 89.25 107 ASP A CA 1
ATOM 908 C C . ASP A 1 107 ? -5.297 5.532 6.329 1.00 89.25 107 ASP A C 1
ATOM 910 O O . ASP A 1 107 ? -4.253 6.188 6.289 1.00 89.25 107 ASP A O 1
ATOM 914 N N . HIS A 1 108 ? -5.899 5.223 7.486 1.00 92.62 108 HIS A N 1
ATOM 915 C CA . HIS A 1 108 ? -5.326 5.589 8.780 1.00 92.62 108 HIS A CA 1
ATOM 916 C C . HIS A 1 108 ? -3.955 4.943 8.973 1.00 92.62 108 HIS A C 1
ATOM 918 O O . HIS A 1 108 ? -3.055 5.610 9.471 1.00 92.62 108 HIS A O 1
ATOM 924 N N . PHE A 1 109 ? -3.753 3.688 8.553 1.00 91.38 109 PHE A N 1
ATOM 925 C CA . PHE A 1 109 ? -2.453 3.018 8.659 1.00 91.38 109 PHE A CA 1
ATOM 926 C C . PHE A 1 109 ? -1.329 3.871 8.048 1.00 91.38 109 PHE A C 1
ATOM 928 O O . PHE A 1 109 ? -0.332 4.133 8.712 1.00 91.38 109 PHE A O 1
ATOM 935 N N . TRP A 1 110 ? -1.518 4.418 6.845 1.00 89.81 110 TRP A N 1
ATOM 936 C CA . TRP A 1 110 ? -0.506 5.268 6.200 1.00 89.81 110 TRP A CA 1
ATOM 937 C C . TRP A 1 110 ? -0.394 6.681 6.794 1.00 89.81 110 TRP A C 1
ATOM 939 O O . TRP A 1 110 ? 0.628 7.341 6.617 1.00 89.81 110 TRP A O 1
ATOM 949 N N . LYS A 1 111 ? -1.424 7.157 7.504 1.00 91.56 111 LYS A N 1
ATOM 950 C CA . LYS A 1 111 ? -1.495 8.518 8.068 1.00 91.56 111 LYS A CA 1
ATOM 951 C C . LYS A 1 111 ? -1.261 8.581 9.577 1.00 91.56 111 LYS A C 1
ATOM 953 O O . LYS A 1 111 ? -1.121 9.673 10.129 1.00 91.56 111 LYS A O 1
ATOM 958 N N . CYS A 1 112 ? -1.187 7.441 10.253 1.00 94.25 112 CYS A N 1
ATOM 959 C CA . CYS A 1 112 ? -1.158 7.366 11.703 1.00 94.25 112 CYS A CA 1
ATOM 960 C C . CYS A 1 112 ? 0.053 8.111 12.277 1.00 94.25 112 CYS A C 1
ATOM 962 O O . CYS A 1 112 ? 1.205 7.763 12.012 1.00 94.25 112 CYS A O 1
ATOM 964 N N . SER A 1 113 ? -0.211 9.108 13.127 1.00 94.12 113 SER A N 1
ATOM 965 C CA . SER A 1 113 ? 0.806 10.001 13.704 1.00 94.12 113 SER A CA 1
ATOM 966 C C . SER A 1 113 ? 1.935 9.266 14.433 1.00 94.12 113 SER A C 1
ATOM 968 O O . SER A 1 113 ? 3.072 9.732 14.445 1.00 94.12 113 SER A O 1
ATOM 970 N N . LYS A 1 114 ? 1.642 8.098 15.015 1.00 95.94 114 LYS A N 1
ATOM 971 C CA . LYS A 1 114 ? 2.598 7.302 15.796 1.00 95.94 114 LYS A CA 1
ATOM 972 C C . LYS A 1 114 ? 3.568 6.469 14.959 1.00 95.94 114 LYS A C 1
ATOM 974 O O . LYS A 1 114 ? 4.573 6.038 15.512 1.00 95.94 114 LYS A O 1
ATOM 979 N N . ILE A 1 115 ? 3.302 6.268 13.668 1.00 92.75 115 ILE A N 1
ATOM 980 C CA . ILE A 1 115 ? 4.217 5.558 12.754 1.00 92.75 115 ILE A CA 1
ATOM 981 C C . ILE A 1 115 ? 4.688 6.432 11.589 1.00 92.75 115 ILE A C 1
ATOM 983 O O . ILE A 1 115 ? 5.304 5.934 10.649 1.00 92.75 115 ILE A O 1
ATOM 987 N N . GLN A 1 116 ? 4.437 7.743 11.652 1.00 91.00 116 GLN A N 1
ATOM 988 C CA . GLN A 1 116 ? 4.832 8.684 10.603 1.00 91.00 116 GLN A CA 1
ATOM 989 C C . GLN A 1 116 ? 6.324 8.604 10.275 1.00 91.00 116 GLN A C 1
ATOM 991 O O . GLN A 1 116 ? 6.690 8.607 9.109 1.00 91.00 116 GLN A O 1
ATOM 996 N N . ASN A 1 117 ? 7.199 8.452 11.270 1.00 93.12 117 ASN A N 1
ATOM 997 C CA . ASN A 1 117 ? 8.637 8.271 11.043 1.00 93.12 117 ASN A CA 1
ATOM 998 C C . ASN A 1 117 ? 8.957 7.048 10.162 1.00 93.12 117 ASN A C 1
ATOM 1000 O O . ASN A 1 117 ? 9.817 7.137 9.289 1.00 93.12 117 ASN A O 1
ATOM 1004 N N . VAL A 1 118 ? 8.249 5.931 10.361 1.00 92.00 118 VAL A N 1
ATOM 1005 C CA . VAL A 1 118 ? 8.397 4.713 9.552 1.00 92.00 118 VAL A CA 1
ATOM 1006 C C . VAL A 1 118 ? 7.895 4.960 8.134 1.00 92.00 118 VAL A C 1
ATOM 1008 O O . VAL A 1 118 ? 8.591 4.639 7.173 1.00 92.00 118 VAL A O 1
ATOM 1011 N N . VAL A 1 119 ? 6.725 5.586 7.987 1.00 90.12 119 VAL A N 1
ATOM 1012 C CA . VAL A 1 119 ? 6.165 5.931 6.670 1.00 90.12 119 VAL A CA 1
ATOM 1013 C C . VAL A 1 119 ? 7.108 6.865 5.908 1.00 90.12 119 VAL A C 1
ATOM 1015 O O . VAL A 1 119 ? 7.388 6.626 4.737 1.00 90.12 119 VAL A O 1
ATOM 1018 N N . GLN A 1 120 ? 7.683 7.873 6.564 1.00 90.75 120 GLN A N 1
ATOM 1019 C CA . GLN A 1 120 ? 8.652 8.773 5.935 1.00 90.75 120 GLN A CA 1
ATOM 1020 C C . GLN A 1 120 ? 9.937 8.050 5.501 1.00 90.75 120 GLN A C 1
ATOM 1022 O O . GLN A 1 120 ? 10.472 8.349 4.431 1.00 90.75 120 GLN A O 1
ATOM 1027 N N . ASP A 1 121 ? 10.421 7.067 6.270 1.00 92.50 121 ASP A N 1
ATOM 1028 C CA . ASP A 1 121 ? 11.568 6.246 5.858 1.00 92.50 121 ASP A CA 1
ATOM 1029 C C . ASP A 1 121 ? 11.233 5.377 4.632 1.00 92.50 121 ASP A C 1
ATOM 1031 O O . ASP A 1 121 ? 12.013 5.315 3.678 1.00 92.50 121 ASP A O 1
ATOM 1035 N N . ILE A 1 122 ? 10.033 4.787 4.599 1.00 89.00 122 ILE A N 1
ATOM 1036 C CA . ILE A 1 122 ? 9.506 4.055 3.436 1.00 89.00 122 ILE A CA 1
ATOM 1037 C C . ILE A 1 122 ? 9.475 4.973 2.206 1.00 89.00 122 ILE A C 1
ATOM 1039 O O . ILE A 1 122 ? 10.033 4.620 1.165 1.00 89.00 122 ILE A O 1
ATOM 1043 N N . LEU A 1 123 ? 8.896 6.172 2.317 1.00 90.00 123 LEU A N 1
ATOM 1044 C CA . LEU A 1 123 ? 8.829 7.140 1.215 1.00 90.00 123 LEU A CA 1
ATOM 1045 C C . LEU A 1 123 ? 10.221 7.556 0.730 1.00 90.00 123 LEU A C 1
ATOM 1047 O O . LEU A 1 123 ? 10.477 7.617 -0.475 1.00 90.00 123 LEU A O 1
ATOM 1051 N N . LYS A 1 124 ? 11.156 7.799 1.651 1.00 91.69 124 LYS A N 1
ATOM 1052 C CA . LYS A 1 124 ? 12.543 8.133 1.312 1.00 91.69 124 LYS A CA 1
ATOM 1053 C C . LYS A 1 124 ? 13.217 7.007 0.527 1.00 91.69 124 LYS A C 1
ATOM 1055 O O . LYS A 1 124 ? 13.850 7.267 -0.500 1.00 91.69 124 LYS A O 1
ATOM 1060 N N . ARG A 1 125 ? 13.072 5.759 0.979 1.00 89.88 125 ARG A N 1
ATOM 1061 C CA . ARG A 1 125 ? 13.613 4.578 0.285 1.00 89.88 125 ARG A CA 1
ATOM 1062 C C . ARG A 1 125 ? 12.974 4.394 -1.088 1.00 89.88 125 ARG A C 1
ATOM 1064 O O . ARG A 1 125 ? 13.695 4.124 -2.047 1.00 89.88 125 ARG A O 1
ATOM 1071 N N . LEU A 1 126 ? 11.665 4.623 -1.201 1.00 87.06 126 LEU A N 1
ATOM 1072 C CA . LEU A 1 126 ? 10.937 4.574 -2.469 1.00 87.06 126 LEU A CA 1
ATOM 1073 C C . LEU A 1 126 ? 11.495 5.560 -3.485 1.00 87.06 126 LEU A C 1
ATOM 1075 O O . LEU A 1 126 ? 11.786 5.188 -4.616 1.00 87.06 126 LEU A O 1
ATOM 1079 N N . LYS A 1 127 ? 11.688 6.815 -3.076 1.00 90.00 127 LYS A N 1
ATOM 1080 C CA . LYS A 1 127 ? 12.237 7.863 -3.943 1.00 90.00 127 LYS A CA 1
ATOM 1081 C C . LYS A 1 127 ? 13.611 7.473 -4.480 1.00 90.00 127 LYS A C 1
ATOM 1083 O O . LYS A 1 127 ? 13.850 7.551 -5.681 1.00 90.00 127 LYS A O 1
ATOM 1088 N N . ILE A 1 128 ? 14.494 6.983 -3.606 1.00 89.12 128 ILE A N 1
ATOM 1089 C CA . ILE A 1 128 ? 15.823 6.485 -3.999 1.00 89.12 128 ILE A CA 1
ATOM 1090 C C . ILE A 1 128 ? 15.700 5.321 -4.988 1.00 89.12 128 ILE A C 1
ATOM 1092 O O . ILE A 1 128 ? 16.463 5.238 -5.951 1.00 89.12 128 ILE A O 1
ATOM 1096 N N . PHE A 1 129 ? 14.752 4.418 -4.758 1.00 84.38 129 PHE A N 1
ATOM 1097 C CA . PHE A 1 129 ? 14.510 3.277 -5.629 1.00 84.38 129 PHE A CA 1
ATOM 1098 C C . PHE A 1 129 ? 14.009 3.693 -7.018 1.00 84.38 129 PHE A C 1
ATOM 1100 O O . PHE A 1 129 ? 14.536 3.209 -8.019 1.00 84.38 129 PHE A O 1
ATOM 1107 N N . LEU A 1 130 ? 13.058 4.628 -7.095 1.00 84.56 130 LEU A N 1
ATOM 1108 C CA . LEU A 1 130 ? 12.545 5.149 -8.363 1.00 84.56 130 LEU A CA 1
ATOM 1109 C C . LEU A 1 130 ? 13.650 5.807 -9.192 1.00 84.56 130 LEU A C 1
ATOM 1111 O O . LEU A 1 130 ? 13.758 5.512 -10.380 1.00 84.56 130 LEU A O 1
ATOM 1115 N N . VAL A 1 131 ? 14.517 6.612 -8.562 1.00 88.19 131 VAL A N 1
ATOM 1116 C CA . VAL A 1 131 ? 15.703 7.190 -9.223 1.00 88.19 131 VAL A CA 1
ATOM 1117 C C . VAL A 1 131 ? 16.541 6.084 -9.869 1.00 88.19 131 VAL A C 1
ATOM 1119 O O . VAL A 1 131 ? 16.820 6.140 -11.064 1.00 88.19 131 VAL A O 1
ATOM 1122 N N . LYS A 1 132 ? 16.888 5.040 -9.103 1.00 85.00 132 LYS A N 1
ATOM 1123 C CA . LYS A 1 132 ? 17.714 3.923 -9.590 1.00 85.00 132 LYS A CA 1
ATOM 1124 C C . LYS A 1 132 ? 17.059 3.162 -10.743 1.00 85.00 132 LYS A C 1
ATOM 1126 O O . LYS A 1 132 ? 17.748 2.783 -11.686 1.00 85.00 132 LYS A O 1
ATOM 1131 N N . ILE A 1 133 ? 15.748 2.916 -10.673 1.00 81.31 133 ILE A N 1
ATOM 1132 C CA . ILE A 1 133 ? 15.012 2.248 -11.755 1.00 81.31 133 ILE A CA 1
ATOM 1133 C C . ILE A 1 133 ? 15.039 3.097 -13.019 1.00 81.31 133 ILE A C 1
ATOM 1135 O O . ILE A 1 133 ? 15.390 2.583 -14.079 1.00 81.31 133 ILE A O 1
ATOM 1139 N N . ILE A 1 134 ? 14.683 4.376 -12.916 1.00 83.06 134 ILE A N 1
ATOM 1140 C CA . ILE A 1 134 ? 14.595 5.257 -14.083 1.00 83.06 134 ILE A CA 1
ATOM 1141 C C . ILE A 1 134 ? 15.967 5.377 -14.745 1.00 83.06 134 ILE A C 1
ATOM 1143 O O . ILE A 1 134 ? 16.062 5.218 -15.955 1.00 83.06 134 ILE A O 1
ATOM 1147 N N . GLN A 1 135 ? 17.036 5.531 -13.964 1.00 83.62 135 GLN A N 1
ATOM 1148 C CA . GLN A 1 135 ? 18.406 5.546 -14.485 1.00 83.62 135 GLN A CA 1
ATOM 1149 C C . GLN A 1 135 ? 18.791 4.245 -15.186 1.00 83.62 135 GLN A C 1
ATOM 1151 O O . GLN A 1 135 ? 19.390 4.276 -16.253 1.00 83.62 135 GLN A O 1
ATOM 1156 N N . LYS A 1 136 ? 18.426 3.094 -14.613 1.00 82.25 136 LYS A N 1
ATOM 1157 C CA . LYS A 1 136 ? 18.743 1.785 -15.196 1.00 82.25 136 LYS A CA 1
ATOM 1158 C C . LYS A 1 136 ? 18.095 1.571 -16.568 1.00 82.25 136 LYS A C 1
ATOM 1160 O O . LYS A 1 136 ? 18.666 0.865 -17.395 1.00 82.25 136 LYS A O 1
ATOM 1165 N N . TYR A 1 137 ? 16.891 2.101 -16.778 1.00 79.94 137 TYR A N 1
ATOM 1166 C CA . TYR A 1 137 ? 16.131 1.902 -18.017 1.00 79.94 137 TYR A CA 1
ATOM 1167 C C . TYR A 1 137 ? 16.165 3.105 -18.967 1.00 79.94 137 TYR A C 1
ATOM 1169 O O . TYR A 1 137 ? 15.759 2.966 -20.123 1.00 79.94 137 TYR A O 1
ATOM 1177 N N . SER A 1 138 ? 16.655 4.260 -18.513 1.00 78.81 138 SER A N 1
ATOM 1178 C CA . SER A 1 138 ? 16.939 5.403 -19.374 1.00 78.81 138 SER A CA 1
ATOM 1179 C C . SER A 1 138 ? 18.067 5.057 -20.342 1.00 78.81 138 SER A C 1
ATOM 1181 O O . SER A 1 138 ? 19.063 4.444 -19.964 1.00 78.81 138 SER A O 1
ATOM 1183 N N . ARG A 1 139 ? 17.902 5.448 -21.607 1.00 68.50 139 ARG A N 1
ATOM 1184 C CA . ARG A 1 139 ? 18.975 5.384 -22.613 1.00 68.50 139 ARG A CA 1
ATOM 1185 C C . ARG A 1 139 ? 19.876 6.617 -22.567 1.00 68.50 139 ARG A C 1
ATOM 1187 O O . ARG A 1 139 ? 20.998 6.552 -23.055 1.00 68.50 139 ARG A O 1
ATOM 1194 N N . ASP A 1 140 ? 19.375 7.694 -21.972 1.00 74.44 140 ASP A N 1
ATOM 1195 C CA . ASP A 1 140 ? 20.046 8.981 -21.866 1.00 74.44 140 ASP A CA 1
ATOM 1196 C C . ASP A 1 140 ? 20.739 9.108 -20.506 1.00 74.44 140 ASP A C 1
ATOM 1198 O O . ASP A 1 140 ? 20.237 8.596 -19.495 1.00 74.44 140 ASP A O 1
ATOM 1202 N N . ASP A 1 141 ? 21.867 9.820 -20.482 1.00 76.00 141 ASP A N 1
ATOM 1203 C CA . ASP A 1 141 ? 22.552 10.215 -19.251 1.00 76.00 141 ASP A CA 1
ATOM 1204 C C . ASP A 1 141 ? 21.742 11.328 -18.569 1.00 76.00 141 ASP A C 1
ATOM 1206 O O . ASP A 1 141 ? 21.884 12.515 -18.864 1.00 76.00 141 ASP A O 1
ATOM 1210 N N . ILE A 1 142 ? 20.782 10.921 -17.735 1.00 79.81 142 ILE A N 1
ATOM 1211 C CA . ILE A 1 142 ? 19.923 11.839 -16.984 1.00 79.81 142 ILE A CA 1
ATOM 1212 C C . ILE A 1 142 ? 20.672 12.291 -15.732 1.00 79.81 142 ILE A C 1
ATOM 1214 O O . ILE A 1 142 ? 21.056 11.461 -14.899 1.00 79.81 142 ILE A O 1
ATOM 1218 N N . ASP A 1 143 ? 20.781 13.609 -15.543 1.00 86.88 143 ASP A N 1
ATOM 1219 C CA . ASP A 1 143 ? 21.354 14.169 -14.324 1.00 86.88 143 ASP A CA 1
ATOM 1220 C C . ASP A 1 143 ? 20.612 13.660 -13.076 1.00 86.88 143 ASP A C 1
ATOM 1222 O O . ASP A 1 143 ? 19.387 13.749 -12.926 1.00 86.88 143 ASP A O 1
ATOM 1226 N N . THR A 1 144 ? 21.385 13.100 -12.147 1.00 86.06 144 THR A N 1
ATOM 1227 C CA . THR A 1 144 ? 20.834 12.439 -10.959 1.00 86.06 144 THR A CA 1
ATOM 1228 C C . THR A 1 144 ? 20.158 13.437 -10.019 1.00 86.06 144 THR A C 1
ATOM 1230 O O . THR A 1 144 ? 19.216 13.062 -9.314 1.00 86.06 144 THR A O 1
ATOM 1233 N N . GLN A 1 145 ? 20.645 14.679 -9.949 1.00 88.25 145 GLN A N 1
ATOM 1234 C CA . GLN A 1 145 ? 20.081 15.691 -9.056 1.00 88.25 145 GLN A CA 1
ATOM 1235 C C . GLN A 1 145 ? 18.782 16.255 -9.620 1.00 88.25 145 GLN A C 1
ATOM 1237 O O . GLN A 1 145 ? 17.803 16.354 -8.881 1.00 88.25 145 GLN A O 1
ATOM 1242 N N . GLU A 1 146 ? 18.734 16.522 -10.922 1.00 89.00 146 GLU A N 1
ATOM 1243 C CA . GLU A 1 146 ? 17.521 16.937 -11.622 1.00 89.00 146 GLU A CA 1
ATOM 1244 C C . GLU A 1 146 ? 16.417 15.881 -11.479 1.00 89.00 146 GLU A C 1
ATOM 1246 O O . GLU A 1 146 ? 15.286 16.201 -11.104 1.00 89.00 146 GLU A O 1
ATOM 1251 N N . LEU A 1 147 ? 16.749 14.601 -11.687 1.00 89.50 147 LEU A N 1
ATOM 1252 C CA . LEU A 1 147 ? 15.791 13.506 -11.528 1.00 89.50 147 LEU A CA 1
ATOM 1253 C C . LEU A 1 147 ? 15.274 13.395 -10.087 1.00 89.50 147 LEU A C 1
ATOM 1255 O O . LEU A 1 147 ? 14.077 13.201 -9.871 1.00 89.50 147 LEU A O 1
ATOM 1259 N N . LYS A 1 148 ? 16.154 13.541 -9.090 1.00 90.88 148 LYS A N 1
ATOM 1260 C CA . LYS A 1 148 ? 15.749 13.581 -7.675 1.00 90.88 148 LYS A CA 1
ATOM 1261 C C . LYS A 1 148 ? 14.829 14.764 -7.381 1.00 90.88 148 LYS A C 1
ATOM 1263 O O . LYS A 1 148 ? 13.865 14.582 -6.640 1.00 90.88 148 LYS A O 1
ATOM 1268 N N . GLY A 1 149 ? 15.114 15.939 -7.945 1.00 91.69 149 GLY A N 1
ATOM 1269 C CA . GLY A 1 149 ? 14.265 17.128 -7.842 1.00 91.69 149 GLY A CA 1
ATOM 1270 C C . GLY A 1 149 ? 12.861 16.848 -8.368 1.00 91.69 149 GLY A C 1
ATOM 1271 O O . GLY A 1 149 ? 11.902 16.882 -7.599 1.00 91.69 149 GLY A O 1
ATOM 1272 N N . LYS A 1 150 ? 12.765 16.405 -9.627 1.00 91.00 150 LYS A N 1
ATOM 1273 C CA . LYS A 1 150 ? 11.494 16.043 -10.277 1.00 91.00 150 LYS A CA 1
ATOM 1274 C C . LYS A 1 150 ? 10.712 14.986 -9.505 1.00 91.00 150 LYS A C 1
ATOM 1276 O O . LYS A 1 150 ? 9.507 15.121 -9.329 1.00 91.00 150 LYS A O 1
ATOM 1281 N N . ILE A 1 151 ? 11.384 13.941 -9.014 1.00 90.81 151 ILE A N 1
ATOM 1282 C CA . ILE A 1 151 ? 10.737 12.901 -8.204 1.00 90.81 151 ILE A CA 1
ATOM 1283 C C . ILE A 1 151 ? 10.197 13.490 -6.904 1.00 90.81 151 ILE A C 1
ATOM 1285 O O . ILE A 1 151 ? 9.096 13.130 -6.511 1.00 90.81 151 ILE A O 1
ATOM 1289 N N . ASN A 1 152 ? 10.926 14.382 -6.231 1.00 91.38 152 ASN A N 1
ATOM 1290 C CA . ASN A 1 152 ? 10.458 15.003 -4.991 1.00 91.38 152 ASN A CA 1
ATOM 1291 C C . ASN A 1 152 ? 9.251 15.924 -5.188 1.00 91.38 152 ASN A C 1
ATOM 1293 O O . ASN A 1 152 ? 8.442 16.018 -4.269 1.00 91.38 152 ASN A O 1
ATOM 1297 N N . GLU A 1 153 ? 9.128 16.548 -6.356 1.00 91.12 153 GLU A N 1
ATOM 1298 C CA . GLU A 1 153 ? 8.031 17.456 -6.719 1.00 91.12 153 GLU A CA 1
ATOM 1299 C C . GLU A 1 153 ? 6.731 16.732 -7.106 1.00 91.12 153 GLU A C 1
ATOM 1301 O O . GLU A 1 153 ? 5.690 17.370 -7.259 1.00 91.12 153 GLU A O 1
ATOM 1306 N N . LEU A 1 154 ? 6.751 15.402 -7.257 1.00 88.19 154 LEU A N 1
ATOM 1307 C CA . LEU A 1 154 ? 5.542 14.641 -7.569 1.00 88.19 154 LEU A CA 1
ATOM 1308 C C . LEU A 1 154 ? 4.515 14.753 -6.430 1.00 88.19 154 LEU A C 1
ATOM 1310 O O . LEU A 1 154 ? 4.790 14.370 -5.297 1.00 88.19 154 LEU A O 1
ATOM 1314 N N . GLY A 1 155 ? 3.281 15.149 -6.750 1.00 84.44 155 GLY A N 1
ATOM 1315 C CA . GLY A 1 155 ? 2.181 15.237 -5.772 1.00 84.44 155 GLY A CA 1
ATOM 1316 C C . GLY A 1 155 ? 1.722 13.895 -5.176 1.00 84.44 155 GLY A C 1
ATOM 1317 O O . GLY A 1 155 ? 0.873 13.866 -4.295 1.00 84.44 155 GLY A O 1
ATOM 1318 N N . MET A 1 156 ? 2.280 12.765 -5.624 1.00 85.25 156 MET A N 1
ATOM 1319 C CA . MET A 1 156 ? 1.947 11.432 -5.099 1.00 85.25 156 MET A CA 1
ATOM 1320 C C . MET A 1 156 ? 2.451 11.185 -3.670 1.00 85.25 156 MET A C 1
ATOM 1322 O O . MET A 1 156 ? 2.075 10.192 -3.049 1.00 85.25 156 MET A O 1
ATOM 1326 N N . TRP A 1 157 ? 3.330 12.043 -3.147 1.00 87.94 157 TRP A N 1
ATOM 1327 C CA . TRP A 1 157 ? 3.836 11.908 -1.777 1.00 87.94 157 TRP A CA 1
ATOM 1328 C C . TRP A 1 157 ? 2.837 12.381 -0.722 1.00 87.94 157 TRP A C 1
ATOM 1330 O O . TRP A 1 157 ? 2.956 11.981 0.437 1.00 87.94 157 TRP A O 1
ATOM 1340 N N . ASP A 1 158 ? 1.838 13.166 -1.125 1.00 84.00 158 ASP A N 1
ATOM 1341 C CA . ASP A 1 158 ? 0.759 13.614 -0.257 1.00 84.00 158 ASP A CA 1
ATOM 1342 C C . ASP A 1 158 ? -0.318 12.525 -0.152 1.00 84.00 158 ASP A C 1
ATOM 1344 O O . ASP A 1 158 ? -1.040 12.213 -1.102 1.00 84.00 158 ASP A O 1
ATOM 1348 N N . ILE A 1 159 ? -0.404 11.904 1.027 1.00 78.81 159 ILE A N 1
ATOM 1349 C CA . ILE A 1 159 ? -1.257 10.734 1.274 1.00 78.81 159 ILE A CA 1
ATOM 1350 C C . ILE A 1 159 ? -2.735 11.142 1.305 1.00 78.81 159 ILE A C 1
ATOM 1352 O O . ILE A 1 159 ? -3.144 12.010 2.083 1.00 78.81 159 ILE A O 1
ATOM 1356 N N . GLY A 1 160 ? -3.576 10.438 0.550 1.00 71.75 160 GLY A N 1
ATOM 1357 C CA . GLY A 1 160 ? -5.001 10.740 0.387 1.00 71.75 160 GLY A CA 1
ATOM 1358 C C . GLY A 1 160 ? -5.350 11.495 -0.891 1.00 71.75 160 GLY A C 1
ATOM 1359 O O . GLY A 1 160 ? -6.525 11.785 -1.106 1.00 71.75 160 GLY A O 1
ATOM 1360 N N . CYS A 1 161 ? -4.367 11.800 -1.735 1.00 70.44 161 CYS A N 1
ATOM 1361 C CA . CYS A 1 161 ? -4.617 12.187 -3.117 1.00 70.44 161 CYS A CA 1
ATOM 1362 C C . CYS A 1 161 ? -5.087 10.975 -3.937 1.00 70.44 161 CYS A C 1
ATOM 1364 O O . CYS A 1 161 ? -4.743 9.834 -3.633 1.00 70.44 161 CYS A O 1
ATOM 1366 N N . LEU A 1 162 ? -5.827 11.226 -5.024 1.00 67.50 162 LEU A N 1
ATOM 1367 C CA . LEU A 1 162 ? -6.363 10.174 -5.902 1.00 67.50 162 LEU A CA 1
ATOM 1368 C C . LEU A 1 162 ? -5.273 9.214 -6.432 1.00 67.50 162 LEU A C 1
ATOM 1370 O O . LEU A 1 162 ? -5.532 8.028 -6.617 1.00 67.50 162 LEU A O 1
ATOM 1374 N N . TYR A 1 163 ? -4.054 9.726 -6.635 1.00 74.50 163 TYR A N 1
ATOM 1375 C CA . TYR A 1 163 ? -2.888 8.987 -7.132 1.00 74.50 163 TYR A CA 1
ATOM 1376 C C . TYR A 1 163 ? -1.689 9.110 -6.184 1.00 74.50 163 TYR A C 1
ATOM 1378 O O . TYR A 1 163 ? -0.593 9.498 -6.593 1.00 74.50 163 TYR A O 1
ATOM 1386 N N . ASP A 1 164 ? -1.899 8.838 -4.899 1.00 79.00 164 ASP A N 1
ATOM 1387 C CA . ASP A 1 164 ? -0.804 8.831 -3.932 1.00 79.00 164 ASP A CA 1
ATOM 1388 C C . ASP A 1 164 ? 0.113 7.596 -4.072 1.00 79.00 164 ASP A C 1
ATOM 1390 O O . ASP A 1 164 ? -0.121 6.669 -4.854 1.00 79.00 164 ASP A O 1
ATOM 1394 N N . PHE A 1 165 ? 1.198 7.558 -3.303 1.00 81.12 165 PHE A N 1
ATOM 1395 C CA . PHE A 1 165 ? 2.147 6.448 -3.343 1.00 81.12 165 PHE A CA 1
ATOM 1396 C C . PHE A 1 165 ? 1.508 5.101 -2.951 1.00 81.12 165 PHE A C 1
ATOM 1398 O O . PHE A 1 165 ? 2.015 4.053 -3.356 1.00 81.12 165 PHE A O 1
ATOM 1405 N N . THR A 1 166 ? 0.398 5.089 -2.200 1.00 80.56 166 THR A N 1
ATOM 1406 C CA . THR A 1 166 ? -0.296 3.841 -1.849 1.00 80.56 166 THR A CA 1
ATOM 1407 C C . THR A 1 166 ? -0.883 3.188 -3.099 1.00 80.56 166 THR A C 1
ATOM 1409 O O . THR A 1 166 ? -0.885 1.961 -3.210 1.00 80.56 166 THR A O 1
ATOM 1412 N N . PHE A 1 167 ? -1.270 3.983 -4.102 1.00 77.19 167 PHE A N 1
ATOM 1413 C CA . PHE A 1 167 ? -1.663 3.484 -5.416 1.00 77.19 167 PHE A CA 1
ATOM 1414 C C . PHE A 1 167 ? -0.502 2.791 -6.154 1.00 77.19 167 PHE A C 1
ATOM 1416 O O . PHE A 1 167 ? -0.688 1.709 -6.721 1.00 77.19 167 PHE A O 1
ATOM 1423 N N . LEU A 1 168 ? 0.715 3.347 -6.096 1.00 74.38 168 LEU A N 1
ATOM 1424 C CA . LEU A 1 168 ? 1.914 2.682 -6.631 1.00 74.38 168 LEU A CA 1
ATOM 1425 C C . LEU A 1 168 ? 2.225 1.380 -5.885 1.00 74.38 168 LEU A C 1
ATOM 1427 O O . LEU A 1 168 ? 2.598 0.379 -6.505 1.00 74.38 168 LEU A O 1
ATOM 1431 N N . MET A 1 169 ? 2.035 1.370 -4.565 1.00 74.31 169 MET A N 1
ATOM 1432 C CA . MET A 1 169 ? 2.205 0.167 -3.748 1.00 74.31 169 MET A CA 1
ATOM 1433 C C . MET A 1 169 ? 1.205 -0.931 -4.123 1.00 74.31 169 MET A C 1
ATOM 1435 O O . MET A 1 169 ? 1.569 -2.106 -4.113 1.00 74.31 169 MET A O 1
ATOM 1439 N N . LYS A 1 170 ? -0.020 -0.562 -4.519 1.00 74.12 170 LYS A N 1
ATOM 1440 C CA . LYS A 1 170 ? -1.037 -1.508 -5.003 1.00 74.12 170 LYS A CA 1
ATOM 1441 C C . LYS A 1 170 ? -0.701 -2.131 -6.358 1.00 74.12 170 LYS A C 1
ATOM 1443 O O . LYS A 1 170 ? -1.092 -3.270 -6.593 1.00 74.12 170 LYS A O 1
ATOM 1448 N N . ASN A 1 171 ? -0.004 -1.407 -7.235 1.00 65.81 171 ASN A N 1
ATOM 1449 C CA . ASN A 1 171 ? 0.118 -1.786 -8.648 1.00 65.81 171 ASN A CA 1
ATOM 1450 C C . ASN A 1 171 ? 1.518 -2.220 -9.089 1.00 65.81 171 ASN A C 1
ATOM 1452 O O . ASN A 1 171 ? 1.632 -2.988 -10.046 1.00 65.81 171 ASN A O 1
ATOM 1456 N N . GLN A 1 172 ? 2.583 -1.696 -8.478 1.00 60.53 172 GLN A N 1
ATOM 1457 C CA . GLN A 1 172 ? 3.902 -1.720 -9.123 1.00 60.53 172 GLN A CA 1
ATOM 1458 C C . GLN A 1 172 ? 5.076 -2.053 -8.193 1.00 60.53 172 GLN A C 1
ATOM 1460 O O . GLN A 1 172 ? 6.030 -2.655 -8.668 1.00 60.53 172 GLN A O 1
ATOM 1465 N N . VAL A 1 173 ? 5.061 -1.727 -6.893 1.00 48.94 173 VAL A N 1
ATOM 1466 C CA . VAL A 1 173 ? 6.327 -1.712 -6.107 1.00 48.94 173 VAL A CA 1
ATOM 1467 C C . VAL A 1 173 ? 6.373 -2.677 -4.920 1.00 48.94 173 VAL A C 1
ATOM 1469 O O . VAL A 1 173 ? 7.268 -2.623 -4.085 1.00 48.94 173 VAL A O 1
ATOM 1472 N N . ALA A 1 174 ? 5.480 -3.657 -4.853 1.00 44.81 174 ALA A N 1
ATOM 1473 C CA . ALA A 1 174 ? 5.455 -4.575 -3.718 1.00 44.81 174 ALA A CA 1
ATOM 1474 C C . ALA A 1 174 ? 6.676 -5.547 -3.680 1.00 44.81 174 ALA A C 1
ATOM 1476 O O . ALA A 1 174 ? 6.937 -6.194 -2.664 1.00 44.81 174 ALA A O 1
ATOM 1477 N N . SER A 1 175 ? 7.467 -5.618 -4.764 1.00 38.97 175 SER A N 1
ATOM 1478 C CA . SER A 1 175 ? 8.545 -6.600 -4.941 1.00 38.97 175 SER A CA 1
ATOM 1479 C C . SER A 1 175 ? 9.801 -6.411 -4.080 1.00 38.97 175 SER A C 1
ATOM 1481 O O . SER A 1 175 ? 10.356 -7.404 -3.621 1.00 38.97 175 SER A O 1
ATOM 1483 N N . TRP A 1 176 ? 10.275 -5.177 -3.881 1.00 38.22 176 TRP A N 1
ATOM 1484 C CA . TRP A 1 176 ? 11.660 -4.918 -3.424 1.00 38.22 176 TRP A CA 1
ATOM 1485 C C . TRP A 1 176 ? 11.774 -4.108 -2.130 1.00 38.22 176 TRP A C 1
ATOM 1487 O O . TRP A 1 176 ? 12.873 -3.930 -1.606 1.00 38.22 176 TRP A O 1
ATOM 1497 N N . PHE A 1 177 ? 10.651 -3.640 -1.580 1.00 37.50 177 PHE A N 1
ATOM 1498 C CA . PHE A 1 177 ? 10.650 -2.855 -0.343 1.00 37.50 177 PHE A CA 1
ATOM 1499 C C . PHE A 1 177 ? 11.190 -3.611 0.875 1.00 37.50 177 PHE A C 1
ATOM 1501 O O . PHE A 1 177 ? 11.697 -2.977 1.795 1.00 37.50 177 PHE A O 1
ATOM 1508 N N . LEU A 1 178 ? 11.119 -4.946 0.869 1.00 37.66 178 LEU A N 1
ATOM 1509 C CA . LEU A 1 178 ? 11.494 -5.781 2.013 1.00 37.66 178 LEU A CA 1
ATOM 1510 C C . LEU A 1 178 ? 12.862 -6.461 1.884 1.00 37.66 178 LEU A C 1
ATOM 1512 O O . LEU A 1 178 ? 13.378 -6.939 2.876 1.00 37.66 178 LEU A O 1
ATOM 1516 N N . THR A 1 179 ? 13.523 -6.410 0.724 1.00 33.19 179 THR A N 1
ATOM 1517 C CA . THR A 1 179 ? 14.952 -6.785 0.614 1.00 33.19 179 THR A CA 1
ATOM 1518 C C . THR A 1 179 ? 15.900 -5.740 1.219 1.00 33.19 179 THR A C 1
ATOM 1520 O O . THR A 1 179 ? 17.111 -5.928 1.206 1.00 33.19 179 THR A O 1
ATOM 1523 N N . MET A 1 180 ? 15.370 -4.611 1.702 1.00 32.88 180 MET A N 1
ATOM 1524 C CA . MET A 1 180 ? 16.142 -3.531 2.329 1.00 32.88 180 MET A CA 1
ATOM 1525 C C . MET A 1 180 ? 15.714 -3.219 3.774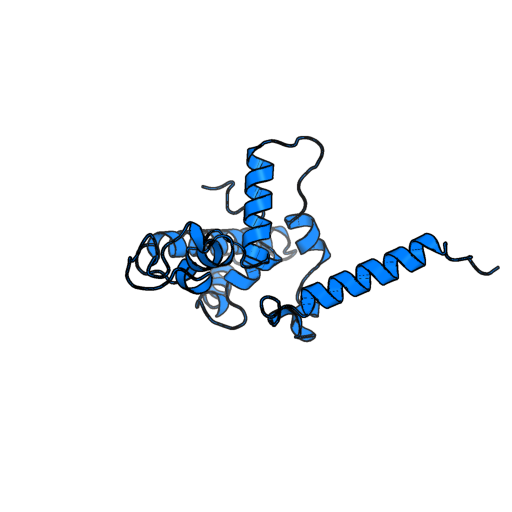 1.00 32.88 180 MET A C 1
ATOM 1527 O O . MET A 1 180 ? 16.300 -2.311 4.368 1.00 32.88 180 MET A O 1
ATOM 1531 N N . MET A 1 181 ? 14.714 -3.912 4.330 1.00 34.06 181 MET A N 1
ATOM 1532 C CA . MET A 1 181 ? 14.440 -3.907 5.777 1.00 34.06 181 MET A CA 1
ATOM 1533 C C . MET A 1 181 ? 15.161 -5.083 6.419 1.00 34.06 181 MET A C 1
ATOM 1535 O O . MET A 1 181 ? 15.725 -4.862 7.510 1.00 34.06 181 MET A O 1
#

Secondary structure (DSSP, 8-state):
------HHHHHHHHHHHHHHHHHHHSGGGGGGG-HHHHHHS-HHHHHHHH---TTS--HHHHHHHHHHHHHHTT-S--HHHHHHH-TTTS-TT---TTTSSS---HHHHHH-TTTHHHHHHHHHHHHHHHHHHHHHH-SS---HHHHHHHHHT-GGGSTTSTT-HHHHHHHT-TTTTTTT-

Sequence (181 aa):
MPIEHNPILMIKGIKDAQFIEEFLMLHRNEVYRQSDLLRLIDWKISLKLNNINQYDTLFEDHYLQSFRIKICCNELPTCANLKKRKPDLYDEDWKCNFCKIEEETFDHFWKCSKIQNVVQDILKRLKIFLVKIIQKYSRDDIDTQELKGKINELGMWDIGCLYDFTFLMKNQVASWFLTMM

Foldseek 3Di:
DDDPDDVVVVVVVVVVVVVVVVLCPDPLNVLVVDPVVVVVAPQVQLVVLLDDDPPDDDPVNVVLNVVLQCLLRQNPPFLVNVCVVCVVVHDPQDDGPFQSPHGGGSLCVLVPPRCVVVNVVLVVVVLVVVLVVCCVPDPDPDDSVVSSVVSVPDPLCDRPPSNHVSVCSNGHHSRCSPVVD